Protein AF-A0A7C5TVF9-F1 (afdb_monomer_lite)

Radius of gyration: 12.35 Å; chains: 1; bounding box: 26×24×37 Å

Structure (mmCIF, N/CA/C/O backbone):
data_AF-A0A7C5TVF9-F1
#
_entry.id   AF-A0A7C5TVF9-F1
#
loop_
_atom_site.group_PDB
_atom_site.id
_atom_site.type_symbol
_atom_site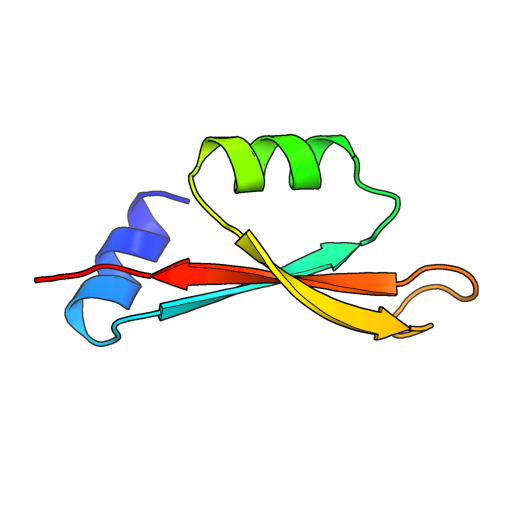.label_atom_id
_atom_site.label_alt_id
_atom_site.label_comp_id
_atom_site.label_asym_id
_atom_site.label_entity_id
_atom_site.label_seq_id
_atom_site.pdbx_PDB_ins_code
_atom_site.Cartn_x
_atom_site.Cartn_y
_atom_site.Cartn_z
_atom_site.occupancy
_atom_site.B_iso_or_equiv
_atom_site.auth_seq_id
_atom_site.auth_comp_id
_atom_site.auth_asym_id
_atom_site.auth_atom_id
_atom_site.pdbx_PDB_model_num
ATOM 1 N N . MET A 1 1 ? 12.521 0.217 -1.684 1.00 91.50 1 MET A N 1
ATOM 2 C CA . MET A 1 1 ? 11.483 -0.417 -2.528 1.00 91.50 1 MET A CA 1
ATOM 3 C C . MET A 1 1 ? 12.017 -1.013 -3.820 1.00 91.50 1 MET A C 1
ATOM 5 O O . MET A 1 1 ? 11.945 -2.226 -3.937 1.00 91.50 1 MET A O 1
ATOM 9 N N . ARG A 1 2 ? 12.626 -0.238 -4.733 1.00 94.75 2 ARG A N 1
ATOM 10 C CA . ARG A 1 2 ? 13.106 -0.740 -6.042 1.00 94.75 2 ARG A CA 1
ATOM 11 C C . ARG A 1 2 ? 13.869 -2.077 -5.994 1.00 94.75 2 ARG A C 1
ATOM 13 O O . ARG A 1 2 ? 13.501 -2.997 -6.707 1.00 94.75 2 ARG A O 1
ATOM 20 N N . TYR A 1 3 ? 14.867 -2.212 -5.118 1.00 97.12 3 TYR A N 1
ATOM 21 C CA . TYR A 1 3 ? 15.647 -3.454 -4.988 1.00 97.12 3 TYR A CA 1
ATOM 22 C C . TYR A 1 3 ? 14.788 -4.680 -4.618 1.00 97.12 3 TYR A C 1
ATOM 24 O O . TYR A 1 3 ? 14.904 -5.739 -5.228 1.00 97.12 3 TYR A O 1
ATOM 32 N N . ALA A 1 4 ? 13.879 -4.530 -3.650 1.00 95.94 4 ALA A N 1
ATOM 33 C CA . ALA A 1 4 ? 12.974 -5.607 -3.249 1.00 95.94 4 ALA A CA 1
ATOM 34 C C . ALA A 1 4 ? 11.989 -5.961 -4.376 1.00 95.94 4 ALA A C 1
ATOM 36 O O . ALA A 1 4 ? 11.773 -7.137 -4.661 1.00 95.94 4 ALA A O 1
ATOM 37 N N . GLU A 1 5 ? 11.438 -4.951 -5.057 1.00 95.81 5 GLU A N 1
ATOM 38 C CA . GLU A 1 5 ? 10.567 -5.141 -6.221 1.00 95.81 5 GLU A CA 1
ATOM 39 C C . GLU A 1 5 ? 11.281 -5.905 -7.343 1.00 95.81 5 GLU A C 1
ATOM 41 O O . GLU A 1 5 ? 10.725 -6.863 -7.874 1.00 95.81 5 GLU A O 1
ATOM 46 N N . GLU A 1 6 ? 12.520 -5.534 -7.679 1.00 95.62 6 GLU A N 1
ATOM 47 C CA . GLU A 1 6 ? 13.326 -6.221 -8.696 1.00 95.62 6 GLU A CA 1
ATOM 48 C C . GLU A 1 6 ? 13.513 -7.704 -8.379 1.00 95.62 6 GLU A C 1
ATOM 50 O O . GLU A 1 6 ? 13.436 -8.530 -9.286 1.00 95.62 6 GLU A O 1
ATOM 55 N N . ILE A 1 7 ? 13.723 -8.060 -7.110 1.00 96.50 7 ILE A N 1
ATOM 56 C CA . ILE A 1 7 ? 13.850 -9.458 -6.689 1.00 96.50 7 ILE A CA 1
ATOM 57 C C . ILE A 1 7 ? 12.507 -10.184 -6.789 1.00 96.50 7 ILE A C 1
ATOM 59 O O . ILE A 1 7 ? 12.444 -11.269 -7.366 1.00 96.50 7 ILE A O 1
ATOM 63 N N . ILE A 1 8 ? 11.424 -9.601 -6.268 1.00 96.19 8 ILE A N 1
ATOM 64 C CA . ILE A 1 8 ? 10.102 -10.245 -6.279 1.00 96.19 8 ILE A CA 1
ATOM 65 C C . ILE A 1 8 ? 9.627 -10.459 -7.719 1.00 96.19 8 ILE A C 1
ATOM 67 O O . ILE A 1 8 ? 9.176 -11.553 -8.070 1.00 96.19 8 ILE A O 1
ATOM 71 N N . PHE A 1 9 ? 9.793 -9.454 -8.581 1.00 96.25 9 PHE A N 1
ATOM 72 C CA . PHE A 1 9 ? 9.353 -9.512 -9.972 1.00 96.25 9 PHE A CA 1
ATOM 73 C C . PHE A 1 9 ? 10.189 -10.437 -10.868 1.00 96.25 9 PHE A C 1
ATOM 75 O O . PHE A 1 9 ? 9.784 -10.685 -12.004 1.00 96.25 9 PHE A O 1
ATOM 82 N N . ARG A 1 10 ? 11.306 -11.002 -10.380 1.00 95.56 10 ARG A N 1
ATOM 83 C CA . ARG A 1 10 ? 11.982 -12.126 -11.060 1.00 95.56 10 ARG A CA 1
ATOM 84 C C . ARG A 1 10 ? 11.150 -13.407 -11.020 1.00 95.56 10 ARG A C 1
ATOM 86 O O . ARG A 1 10 ? 11.256 -14.219 -11.930 1.00 95.56 10 ARG A O 1
ATOM 93 N N . TYR A 1 11 ? 10.327 -13.590 -9.985 1.00 95.81 11 TYR A N 1
ATOM 94 C CA . TYR A 1 11 ? 9.654 -14.866 -9.716 1.00 95.81 11 TYR A CA 1
ATOM 95 C C . TYR A 1 11 ? 8.135 -14.762 -9.562 1.00 95.81 11 TYR A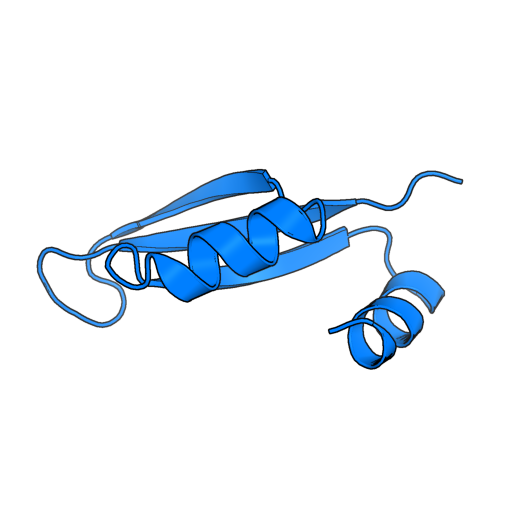 C 1
ATOM 97 O O . TYR A 1 11 ? 7.444 -15.784 -9.567 1.00 95.81 11 TYR A O 1
ATOM 105 N N . ARG A 1 12 ? 7.591 -13.561 -9.355 1.00 96.25 12 ARG A N 1
ATOM 106 C CA . ARG A 1 12 ? 6.167 -13.311 -9.096 1.00 96.25 12 ARG A CA 1
ATOM 107 C C . ARG A 1 12 ? 5.695 -12.102 -9.896 1.00 96.25 12 ARG A C 1
ATOM 109 O O . ARG A 1 12 ? 6.471 -11.219 -10.222 1.00 96.25 12 ARG A O 1
ATOM 116 N N . ARG A 1 13 ? 4.396 -12.036 -10.193 1.00 95.81 13 ARG A N 1
ATOM 117 C CA . ARG A 1 13 ? 3.791 -10.916 -10.948 1.00 95.81 13 ARG A CA 1
ATOM 118 C C . ARG A 1 13 ? 3.242 -9.802 -10.060 1.00 95.81 13 ARG A C 1
ATOM 120 O O . ARG A 1 13 ? 2.804 -8.776 -10.572 1.00 95.81 13 ARG A O 1
ATOM 127 N N . ASN A 1 14 ? 3.216 -10.022 -8.749 1.00 97.12 14 ASN A N 1
ATOM 128 C CA . ASN A 1 14 ? 2.569 -9.144 -7.787 1.00 97.12 14 ASN A CA 1
ATOM 129 C C . ASN A 1 14 ? 3.463 -8.940 -6.568 1.00 97.12 14 ASN A C 1
ATOM 131 O O . ASN A 1 14 ? 4.101 -9.886 -6.107 1.00 97.12 14 ASN A O 1
ATOM 135 N N . VAL A 1 15 ? 3.423 -7.728 -6.026 1.00 97.88 15 VAL A N 1
ATOM 136 C CA . VAL A 1 15 ? 3.904 -7.391 -4.686 1.00 97.88 15 VAL A CA 1
ATOM 137 C C . VAL A 1 15 ? 2.699 -6.914 -3.890 1.00 97.88 15 VAL A C 1
ATOM 139 O O . VAL A 1 15 ? 1.980 -6.035 -4.367 1.00 97.88 15 VAL A O 1
ATOM 142 N N . PHE A 1 16 ? 2.495 -7.481 -2.704 1.00 97.88 16 PHE A N 1
ATOM 143 C CA . PHE A 1 16 ? 1.515 -7.007 -1.731 1.00 97.88 16 PHE A CA 1
ATOM 144 C C . PHE A 1 16 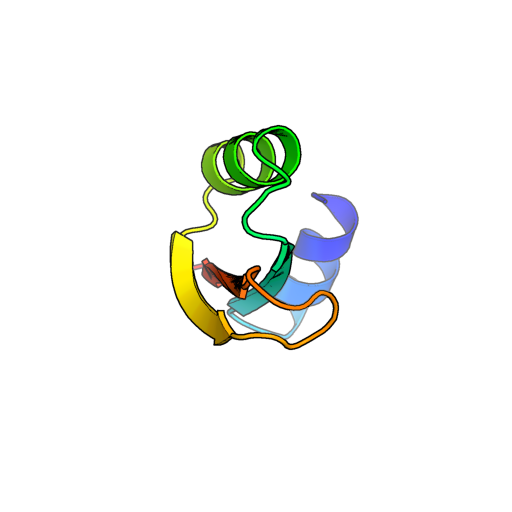? 2.240 -6.468 -0.502 1.00 97.88 16 PHE A C 1
ATOM 146 O O . PHE A 1 16 ? 3.287 -6.999 -0.130 1.00 97.88 16 PHE A O 1
ATOM 153 N N . LEU A 1 17 ? 1.692 -5.426 0.112 1.00 97.81 17 LEU A N 1
ATOM 154 C CA . LEU A 1 17 ? 2.171 -4.887 1.382 1.00 97.81 17 LEU A CA 1
ATOM 155 C C . LEU A 1 17 ? 1.009 -4.313 2.192 1.00 97.81 17 LEU A C 1
ATOM 157 O O . LEU A 1 17 ? -0.031 -3.975 1.622 1.00 97.81 17 LEU A O 1
ATOM 161 N N . LEU A 1 18 ? 1.208 -4.216 3.504 1.00 98.31 18 LEU A N 1
ATOM 162 C CA . LEU A 1 18 ? 0.280 -3.577 4.431 1.00 98.31 18 LEU A CA 1
ATOM 163 C C . LEU A 1 18 ? 0.765 -2.170 4.788 1.00 98.31 18 LEU A C 1
ATOM 165 O O . LEU A 1 18 ? 1.973 -1.936 4.890 1.00 98.31 18 LEU A O 1
ATOM 169 N N . VAL A 1 19 ? -0.176 -1.243 4.947 1.00 98.06 19 VAL A N 1
ATOM 170 C CA . VAL A 1 19 ? 0.075 0.125 5.410 1.00 98.06 19 VAL A CA 1
ATOM 171 C C . VAL A 1 19 ? -1.025 0.531 6.375 1.00 98.06 19 VAL A C 1
ATOM 173 O O . VAL A 1 19 ? -2.194 0.539 5.990 1.00 98.06 19 VAL A O 1
ATOM 176 N N . SER A 1 20 ? -0.664 0.958 7.581 1.00 98.31 20 SER A N 1
ATOM 177 C CA . SER A 1 20 ? -1.633 1.498 8.531 1.00 98.31 20 SER A CA 1
ATOM 178 C C . SER A 1 20 ? -2.372 2.702 7.948 1.00 98.31 20 SER A C 1
ATOM 180 O O . SER A 1 20 ? -1.761 3.602 7.364 1.00 98.31 20 SER A O 1
ATOM 182 N N . SER A 1 21 ? -3.689 2.748 8.137 1.00 98.25 21 SER A N 1
ATOM 183 C CA . SER A 1 21 ? -4.586 3.733 7.523 1.00 98.25 21 SER A CA 1
ATOM 184 C C . SER A 1 21 ? -4.277 5.174 7.928 1.00 98.25 21 SER A C 1
ATOM 186 O O . SER A 1 21 ? -4.555 6.099 7.166 1.00 98.25 21 SER A O 1
ATOM 188 N N . PHE A 1 22 ? -3.659 5.363 9.096 1.00 97.50 22 PHE A N 1
ATOM 189 C CA . PHE A 1 22 ? -3.215 6.659 9.606 1.00 97.50 22 PHE A CA 1
ATOM 190 C C . PHE A 1 22 ? -1.837 7.098 9.087 1.00 97.50 22 PHE A C 1
ATOM 192 O O . PHE A 1 22 ? -1.443 8.245 9.294 1.00 97.50 22 PHE A O 1
ATOM 199 N N . ASN A 1 23 ? -1.080 6.226 8.411 1.00 98.12 23 ASN A N 1
ATOM 200 C CA . ASN A 1 23 ? 0.235 6.566 7.871 1.00 98.12 23 ASN A CA 1
ATOM 201 C C . ASN A 1 23 ? 0.109 7.180 6.468 1.00 98.12 23 ASN A C 1
ATOM 203 O O . ASN A 1 23 ? 0.447 6.573 5.448 1.00 98.12 23 ASN A O 1
ATOM 207 N N . TYR A 1 24 ? -0.402 8.412 6.423 1.00 98.19 24 TYR A N 1
ATOM 208 C CA . TYR A 1 24 ? -0.655 9.144 5.180 1.00 98.19 24 TYR A CA 1
ATOM 209 C C . TYR A 1 24 ? 0.599 9.309 4.310 1.00 98.19 24 TYR A C 1
ATOM 211 O O . TYR A 1 24 ? 0.505 9.296 3.081 1.00 98.19 24 TYR A O 1
ATOM 219 N N . ASP A 1 25 ? 1.778 9.425 4.921 1.00 98.62 25 ASP A N 1
ATOM 220 C CA . ASP A 1 25 ? 3.045 9.572 4.204 1.00 98.62 25 ASP A CA 1
ATOM 221 C C . ASP A 1 25 ? 3.429 8.287 3.473 1.00 98.62 25 ASP A C 1
ATOM 223 O O . ASP A 1 25 ? 3.739 8.326 2.280 1.00 98.62 25 ASP A O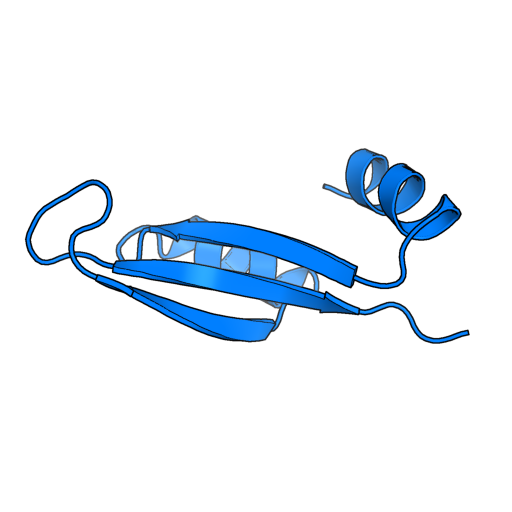 1
ATOM 227 N N . ALA A 1 26 ? 3.317 7.136 4.142 1.00 98.31 26 ALA A N 1
ATOM 228 C CA . ALA A 1 26 ? 3.527 5.840 3.509 1.00 98.31 26 ALA A CA 1
ATOM 229 C C . ALA A 1 26 ? 2.496 5.581 2.403 1.00 98.31 26 ALA A C 1
ATOM 231 O O . ALA A 1 26 ? 2.860 5.132 1.317 1.00 98.31 26 ALA A O 1
ATOM 232 N N . ILE A 1 27 ? 1.224 5.926 2.628 1.00 98.69 27 ILE A N 1
ATOM 233 C CA . ILE A 1 27 ? 0.169 5.799 1.612 1.00 98.69 27 ILE A CA 1
ATOM 234 C C . ILE A 1 27 ? 0.528 6.604 0.356 1.00 98.69 27 ILE A C 1
ATOM 236 O O . ILE A 1 27 ? 0.478 6.070 -0.756 1.00 98.69 27 ILE A O 1
ATOM 240 N N . ARG A 1 28 ? 0.920 7.877 0.511 1.00 98.62 28 ARG A N 1
ATOM 241 C CA . ARG A 1 28 ? 1.340 8.727 -0.617 1.00 98.62 28 ARG A CA 1
ATOM 242 C C . ARG A 1 28 ? 2.569 8.161 -1.321 1.00 98.62 28 ARG A C 1
ATOM 244 O O . ARG A 1 28 ? 2.600 8.136 -2.550 1.00 98.62 28 ARG A O 1
ATOM 251 N N . PHE A 1 29 ? 3.543 7.676 -0.557 1.00 98.56 29 PHE A N 1
ATOM 252 C CA . PHE A 1 29 ? 4.757 7.062 -1.085 1.00 98.56 29 PHE A CA 1
ATOM 253 C C . PHE A 1 29 ? 4.467 5.806 -1.918 1.00 98.56 29 PHE A C 1
ATOM 255 O O . PHE A 1 29 ? 4.930 5.694 -3.048 1.00 98.56 29 PHE A O 1
ATOM 262 N N . TYR A 1 30 ? 3.662 4.867 -1.422 1.00 98.38 30 TYR A N 1
ATOM 263 C CA . TYR A 1 30 ? 3.371 3.649 -2.180 1.00 98.38 30 TYR A CA 1
ATOM 264 C C . TYR A 1 30 ? 2.494 3.923 -3.404 1.00 98.38 30 TYR A C 1
ATOM 266 O O . TYR A 1 30 ? 2.737 3.346 -4.467 1.00 98.38 30 TYR A O 1
ATOM 274 N N . ARG A 1 31 ? 1.545 4.863 -3.313 1.00 98.25 31 ARG A N 1
ATOM 275 C CA . ARG A 1 31 ? 0.778 5.319 -4.482 1.00 98.25 31 ARG A CA 1
ATOM 276 C C . ARG A 1 31 ? 1.675 5.927 -5.559 1.00 98.25 31 ARG A C 1
ATOM 278 O O . ARG A 1 31 ? 1.511 5.589 -6.727 1.00 98.25 31 ARG A O 1
ATOM 285 N N . SER A 1 32 ? 2.647 6.768 -5.192 1.00 98.19 32 SER A N 1
ATOM 286 C CA . SER A 1 32 ? 3.577 7.358 -6.170 1.00 98.19 32 SER A CA 1
ATOM 287 C C . SER A 1 32 ? 4.498 6.319 -6.820 1.00 98.19 32 SER A C 1
ATOM 289 O O . SER A 1 32 ? 4.924 6.497 -7.958 1.00 98.19 32 SER A O 1
ATOM 291 N N . LEU A 1 33 ? 4.741 5.192 -6.145 1.00 97.38 33 LEU A N 1
ATOM 292 C CA . LEU A 1 33 ? 5.437 4.030 -6.701 1.00 97.38 33 LEU A CA 1
ATOM 293 C C . LEU A 1 33 ? 4.548 3.119 -7.568 1.00 97.38 33 LEU A C 1
ATOM 295 O O . LEU A 1 33 ? 5.039 2.099 -8.062 1.00 97.38 33 LEU A O 1
ATOM 299 N N . GLY A 1 34 ? 3.271 3.456 -7.770 1.00 97.38 34 GLY A N 1
ATOM 300 C CA . GLY A 1 34 ? 2.334 2.693 -8.598 1.00 97.38 34 GLY A CA 1
ATOM 301 C C . GLY A 1 34 ? 1.683 1.505 -7.888 1.00 97.38 34 GLY A C 1
ATOM 302 O O . GLY A 1 34 ? 1.273 0.554 -8.551 1.00 97.38 34 GLY A O 1
ATOM 303 N N . TYR A 1 35 ? 1.622 1.520 -6.554 1.00 98.31 35 TYR A N 1
ATOM 304 C CA . TYR A 1 35 ? 0.794 0.580 -5.805 1.00 98.31 35 TYR A CA 1
ATOM 305 C C . TYR A 1 35 ? -0.655 1.073 -5.726 1.00 98.31 35 TYR A C 1
ATOM 307 O O . TYR A 1 35 ? -0.923 2.254 -5.502 1.00 98.31 35 TYR A O 1
ATOM 315 N N . GLU A 1 36 ? -1.588 0.136 -5.828 1.00 98.44 36 GLU A N 1
ATOM 316 C CA . GLU A 1 36 ? -3.030 0.359 -5.777 1.00 98.44 36 GLU A CA 1
ATOM 317 C C . GLU A 1 36 ? -3.609 -0.244 -4.492 1.00 98.44 36 GLU A C 1
ATOM 319 O O . GLU A 1 36 ? -3.180 -1.312 -4.056 1.00 98.44 36 GLU A O 1
ATOM 324 N N . PHE A 1 37 ? -4.595 0.422 -3.891 1.00 98.50 37 PHE A N 1
ATOM 325 C CA . PHE A 1 37 ? -5.370 -0.146 -2.786 1.00 98.50 37 PHE A CA 1
ATOM 326 C C . PHE A 1 37 ? -6.254 -1.284 -3.308 1.00 98.50 37 PHE A C 1
ATOM 328 O O . PHE A 1 37 ? -6.954 -1.104 -4.305 1.00 98.50 37 PHE A O 1
ATOM 335 N N . VAL A 1 38 ? -6.239 -2.437 -2.638 1.00 98.69 38 VAL A N 1
ATOM 336 C CA . VAL A 1 38 ? -7.033 -3.615 -3.037 1.00 98.69 38 VAL A CA 1
ATOM 337 C C . VAL A 1 38 ? -7.874 -4.211 -1.909 1.00 98.69 38 VAL A C 1
ATOM 339 O O . VAL A 1 38 ? -8.577 -5.193 -2.132 1.00 98.69 38 VAL A O 1
ATOM 342 N N . GLY A 1 39 ? -7.818 -3.638 -0.709 1.00 98.56 39 GLY A N 1
ATOM 343 C CA . GLY A 1 39 ? -8.585 -4.099 0.442 1.00 98.56 39 GLY A CA 1
ATOM 344 C C . GLY A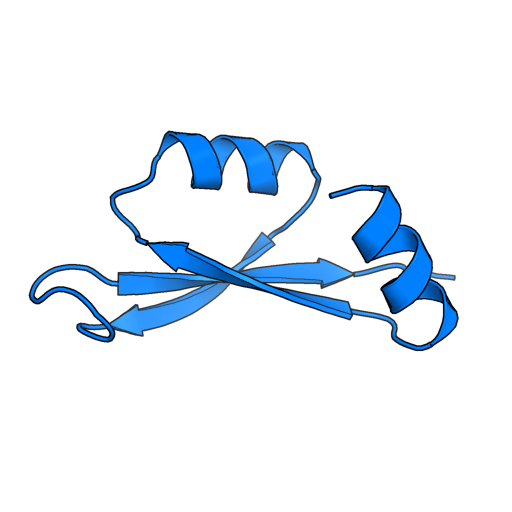 1 39 ? -7.983 -3.614 1.751 1.00 98.56 39 GLY A C 1
ATOM 345 O O . GLY A 1 39 ? -6.953 -2.944 1.764 1.00 98.56 39 GLY A O 1
ATOM 346 N N . GLU A 1 40 ? -8.615 -3.972 2.858 1.00 98.50 40 GLU A N 1
ATOM 347 C CA . GLU A 1 40 ? -8.181 -3.582 4.195 1.00 98.50 40 GLU A CA 1
ATOM 348 C C . GLU A 1 40 ? -8.440 -4.695 5.207 1.00 98.50 40 GLU A C 1
ATOM 350 O O . GLU A 1 40 ? -9.316 -5.539 5.008 1.00 98.50 40 GLU A O 1
ATOM 355 N N . ILE A 1 41 ? -7.680 -4.672 6.299 1.00 98.50 41 ILE A N 1
ATOM 356 C CA . ILE A 1 41 ? -7.915 -5.493 7.484 1.00 98.50 41 ILE A CA 1
ATOM 357 C C . ILE A 1 41 ? -8.130 -4.540 8.657 1.00 98.50 41 ILE A C 1
ATOM 359 O O . ILE A 1 41 ? -7.222 -3.795 9.023 1.00 98.50 41 ILE A O 1
ATOM 363 N N . LYS A 1 42 ? -9.342 -4.522 9.211 1.00 98.12 42 LYS A N 1
ATOM 364 C CA . LYS A 1 42 ? -9.707 -3.629 10.318 1.00 98.12 42 LYS A CA 1
ATOM 365 C C . LYS A 1 42 ? -9.144 -4.145 11.634 1.00 98.12 42 LYS A C 1
ATOM 367 O O . LYS A 1 42 ? -9.079 -5.358 11.825 1.00 98.12 42 LYS A O 1
ATOM 372 N N . ASP A 1 43 ? -8.738 -3.225 12.504 1.00 97.06 43 ASP A N 1
ATOM 373 C CA . ASP A 1 43 ? -8.335 -3.498 13.888 1.00 97.06 43 ASP A CA 1
ATOM 374 C C . ASP A 1 43 ? -7.218 -4.552 14.001 1.00 97.06 43 ASP A C 1
ATOM 376 O O . ASP A 1 43 ? -7.118 -5.293 14.975 1.00 97.06 43 ASP A O 1
ATOM 380 N N . ALA A 1 44 ? -6.363 -4.635 12.974 1.00 95.50 44 ALA A N 1
ATOM 381 C CA . ALA A 1 44 ? -5.346 -5.679 12.863 1.00 95.50 44 ALA A CA 1
ATOM 382 C C . ALA A 1 44 ? -4.179 -5.483 13.844 1.00 95.50 44 ALA A C 1
ATOM 384 O O . ALA A 1 44 ? -3.553 -6.452 14.267 1.00 95.50 44 ALA A O 1
ATOM 385 N N . ILE A 1 45 ? -3.858 -4.220 14.150 1.00 94.25 45 ILE A N 1
ATOM 386 C CA . ILE A 1 45 ? -2.733 -3.830 15.014 1.00 94.25 45 ILE A CA 1
ATOM 387 C C . ILE A 1 45 ? -3.179 -2.794 16.050 1.00 94.25 45 ILE A C 1
ATOM 389 O O . ILE A 1 45 ? -2.871 -2.941 17.229 1.00 94.25 45 ILE A O 1
ATOM 393 N N . VAL A 1 46 ? -3.896 -1.749 15.619 1.00 95.25 46 VAL A N 1
ATOM 394 C CA . VAL A 1 46 ? -4.412 -0.680 16.487 1.00 95.25 46 VAL A CA 1
ATOM 395 C C . VAL A 1 46 ? -5.921 -0.581 16.299 1.00 95.25 46 VAL A C 1
ATOM 397 O O . VAL A 1 46 ? -6.391 -0.465 15.167 1.00 95.25 46 VAL A O 1
ATOM 400 N N . GLU A 1 47 ? -6.664 -0.615 17.403 1.00 96.75 47 GLU A N 1
ATOM 401 C CA . GLU A 1 47 ? -8.120 -0.455 17.408 1.00 96.75 47 GLU A CA 1
ATOM 402 C C . GLU A 1 47 ? -8.534 0.896 16.801 1.00 96.75 47 GLU A C 1
ATOM 404 O O . GLU A 1 47 ? -7.900 1.929 17.034 1.00 96.75 47 GLU A O 1
ATOM 409 N N . GLY A 1 48 ? -9.588 0.884 15.989 1.00 96.62 48 GLY A N 1
ATOM 410 C CA . GLY A 1 48 ? -10.087 2.039 15.248 1.00 96.62 48 GLY A CA 1
ATOM 411 C C . GLY A 1 48 ? -9.316 2.343 13.960 1.00 96.62 48 GLY A C 1
ATOM 412 O O . GLY A 1 48 ? -9.718 3.237 13.211 1.00 96.62 48 GLY A O 1
ATOM 413 N N . PHE A 1 49 ? -8.244 1.603 13.658 1.00 97.31 49 PHE A N 1
ATOM 414 C CA . PHE A 1 49 ? -7.446 1.776 12.445 1.00 97.31 49 PHE A CA 1
ATOM 415 C C . PHE A 1 49 ? -7.378 0.494 11.616 1.00 97.31 49 PHE A C 1
ATOM 417 O O . PHE A 1 49 ? -7.538 -0.620 12.108 1.00 97.31 49 PHE A O 1
ATOM 424 N N . SER A 1 50 ? -7.155 0.658 10.314 1.00 98.38 50 SER A N 1
ATOM 425 C CA . SER A 1 50 ? -7.077 -0.456 9.366 1.00 98.38 50 SER A CA 1
ATOM 426 C C . SER A 1 50 ? -5.665 -0.610 8.827 1.00 98.38 50 SER A C 1
ATOM 428 O O . SER A 1 50 ? -4.959 0.376 8.648 1.00 98.38 50 SER A O 1
ATOM 430 N N . GLU A 1 51 ? -5.276 -1.832 8.489 1.00 98.50 51 GLU A N 1
ATOM 431 C CA . GLU A 1 51 ? -4.119 -2.103 7.643 1.00 98.50 51 GLU A CA 1
ATOM 432 C C . GLU A 1 51 ? -4.588 -2.221 6.193 1.00 98.50 51 GLU A C 1
ATOM 434 O O . GLU A 1 51 ? -5.276 -3.168 5.807 1.00 98.50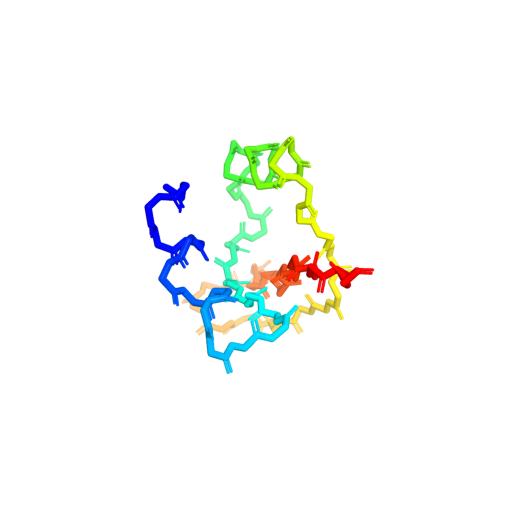 51 GLU A O 1
ATOM 439 N N . TYR A 1 52 ? -4.238 -1.234 5.376 1.00 98.62 52 TYR A N 1
ATOM 440 C CA . TYR A 1 52 ? -4.541 -1.223 3.954 1.00 98.62 52 TYR A CA 1
ATOM 441 C C . TYR A 1 52 ? -3.645 -2.195 3.201 1.00 98.62 52 TYR A C 1
ATOM 443 O O . TYR A 1 52 ? -2.422 -2.133 3.295 1.00 98.62 52 TYR A O 1
ATOM 451 N N . ILE A 1 53 ? -4.257 -3.037 2.377 1.00 98.75 53 ILE A N 1
ATOM 452 C CA . ILE A 1 53 ? -3.578 -3.937 1.458 1.00 98.75 53 ILE A CA 1
ATOM 453 C C . ILE A 1 53 ? -3.322 -3.173 0.162 1.00 98.75 53 ILE A C 1
ATOM 455 O O . ILE A 1 53 ? -4.245 -2.835 -0.584 1.00 98.75 53 ILE A O 1
ATOM 459 N N . PHE A 1 54 ? -2.049 -2.928 -0.123 1.00 98.69 54 PHE A N 1
ATOM 460 C CA . PHE A 1 54 ? -1.593 -2.343 -1.375 1.00 98.69 54 PHE A CA 1
ATOM 461 C C . PHE A 1 54 ? -1.000 -3.410 -2.284 1.00 98.69 54 PHE A C 1
ATOM 463 O O . PHE A 1 54 ? -0.284 -4.302 -1.830 1.00 98.69 54 PHE A O 1
ATOM 470 N N . ARG A 1 55 ? -1.256 -3.293 -3.587 1.00 98.44 55 ARG A N 1
ATOM 471 C CA . ARG A 1 55 ? -0.761 -4.200 -4.622 1.00 98.44 55 ARG A CA 1
ATOM 472 C C . ARG A 1 55 ? -0.068 -3.431 -5.736 1.00 98.44 55 ARG A C 1
ATOM 474 O O . ARG A 1 55 ? -0.622 -2.477 -6.266 1.00 98.44 55 ARG A O 1
ATOM 481 N N . LYS A 1 56 ? 1.085 -3.925 -6.182 1.00 98.00 56 LYS A N 1
ATOM 482 C CA . LYS A 1 56 ? 1.693 -3.540 -7.463 1.00 98.00 56 LYS A CA 1
ATOM 483 C C . LYS A 1 56 ? 1.826 -4.761 -8.358 1.00 98.00 56 LYS A C 1
ATOM 485 O O . LYS A 1 56 ? 2.289 -5.813 -7.912 1.00 98.00 56 LYS A O 1
ATOM 490 N N . LYS A 1 57 ? 1.415 -4.622 -9.617 1.00 96.31 57 LYS A N 1
ATOM 491 C CA . LYS A 1 57 ? 1.515 -5.662 -10.651 1.00 96.31 57 LYS A CA 1
ATOM 492 C C . LYS A 1 57 ? 2.557 -5.272 -11.697 1.00 96.31 57 LYS A C 1
ATOM 494 O O . LYS A 1 57 ? 2.691 -4.093 -12.010 1.00 96.31 57 LYS A O 1
ATOM 499 N N . ARG A 1 58 ? 3.254 -6.257 -12.266 1.00 92.44 58 ARG A N 1
ATOM 500 C CA . ARG A 1 58 ? 4.093 -6.063 -13.458 1.00 92.44 58 ARG A CA 1
ATOM 501 C C . ARG A 1 58 ? 3.559 -6.928 -14.597 1.00 92.44 58 ARG A C 1
ATOM 503 O O . ARG A 1 58 ? 3.484 -8.149 -14.451 1.00 92.44 58 ARG A O 1
ATOM 510 N N . SER A 1 59 ? 3.139 -6.280 -15.681 1.00 78.00 59 SER A N 1
ATOM 511 C CA . SER A 1 59 ? 2.800 -6.933 -16.952 1.00 78.00 59 SER A CA 1
ATOM 512 C C . SER A 1 59 ? 4.084 -7.305 -17.706 1.00 78.00 59 SER A C 1
ATOM 514 O O . SER A 1 59 ? 5.127 -6.702 -17.442 1.00 78.00 59 SER A O 1
ATOM 516 N N . PHE A 1 60 ? 4.010 -8.306 -18.587 1.00 58.75 60 PHE A N 1
ATOM 517 C CA . PHE A 1 60 ? 5.087 -8.639 -19.530 1.00 58.75 60 PHE A CA 1
ATOM 518 C C . PHE A 1 60 ? 4.969 -7.788 -20.787 1.00 58.75 60 PHE A C 1
ATOM 520 O O . PHE A 1 60 ? 3.810 -7.481 -21.151 1.00 58.75 60 PHE A O 1
#

Sequence (60 aa):
MRYAEEIIFRYRRNVFLLVSSFNYDAIRFYRSLGYEFVGEIKDAIVEGFSEYIFRKKRSF

Secondary structure (DSSP, 8-state):
-HHHHHHHHHH-SEEEEEEETT-HHHHHHHHHTT-EEEEEEETSSSTT-EEEEEEEE---

pLDDT: mean 96.3, std 5.68, range [58.75, 98.75]

Foldseek 3Di:
DVVVCVVCVVPDFKDKDWDKPPPVVVVVVVVVVVWDFDDWAACPPHHPIITTITMDGDDD